Protein AF-A0A934E4G0-F1 (afdb_monomer_lite)

Sequence (94 aa):
MRTKDPTGEIYLYKDRYTVVAVTLGNDGSLRSIAVDRSSGVDFLDREAISAFQRAQPFPNPPPALQNDRGEIRFIFGFYLEVPRGGLDLFRPAR

Foldseek 3Di:
DCVVCVPCCPLQPFKFKWKKKWKAAQQQHTPDIDTPDGRPDVVVNVVVVVVSVVPPRDPRDDQVQADPRRMHIDMDMDIDGRDPDDPPVDDDDD

pLDDT: mean 83.97, std 16.12, range [46.84, 98.31]

Secondary structure (DSSP, 8-state):
-TTT-SSSTTTTTS-EEEEEEEEEETTS-EEEEEEEE--S-HHHHHHHHHHHHHTPSPPPPPGGG--TTSEEEEEEEEEEPPPSS--TT-----

Radius of gyration: 17.67 Å; chains: 1; bounding box: 59×22×37 Å

Structure (mmCIF, N/CA/C/O backbone):
data_AF-A0A934E4G0-F1
#
_entry.id   AF-A0A934E4G0-F1
#
loop_
_atom_site.group_PDB
_atom_site.id
_atom_site.type_symbol
_atom_site.label_atom_id
_atom_site.label_alt_id
_atom_site.label_comp_id
_atom_site.label_asym_id
_atom_site.label_entity_id
_atom_site.label_seq_id
_atom_site.pdbx_PDB_ins_code
_atom_site.Cartn_x
_atom_site.Cartn_y
_atom_site.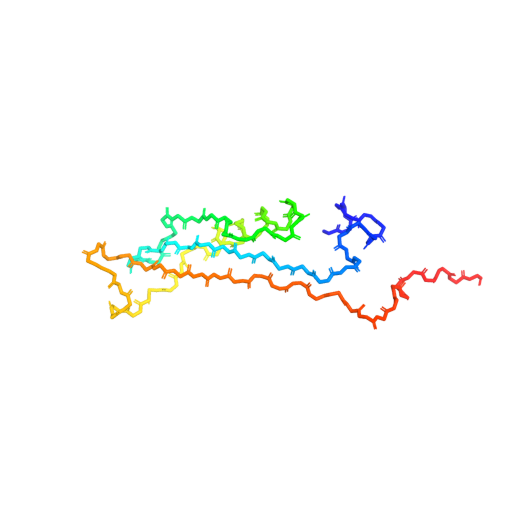Cartn_z
_atom_site.occupancy
_atom_site.B_iso_or_equiv
_atom_site.auth_seq_id
_atom_site.auth_comp_id
_atom_site.auth_asym_id
_atom_site.auth_atom_id
_atom_site.pdbx_PDB_model_num
ATOM 1 N N . MET A 1 1 ? 17.023 -7.284 -5.894 1.00 54.12 1 MET A N 1
ATOM 2 C CA . MET A 1 1 ? 16.954 -6.595 -7.203 1.00 54.12 1 MET A CA 1
ATOM 3 C C . MET A 1 1 ? 17.915 -7.187 -8.228 1.00 54.12 1 MET A C 1
ATOM 5 O O . MET A 1 1 ? 17.407 -7.785 -9.157 1.00 54.12 1 MET A O 1
ATOM 9 N N . ARG A 1 2 ? 19.246 -7.173 -8.035 1.00 50.91 2 ARG A N 1
ATOM 10 C CA . ARG A 1 2 ? 20.229 -7.794 -8.966 1.00 50.91 2 ARG A CA 1
ATOM 11 C C . ARG A 1 2 ? 19.965 -9.264 -9.339 1.00 50.91 2 ARG A C 1
ATOM 13 O O . ARG A 1 2 ? 20.222 -9.670 -10.456 1.00 50.91 2 ARG A O 1
ATOM 20 N N . THR A 1 3 ? 19.415 -10.066 -8.427 1.00 59.31 3 THR A N 1
ATOM 21 C CA . THR A 1 3 ? 19.064 -11.475 -8.705 1.00 59.31 3 THR A CA 1
ATOM 22 C C . THR A 1 3 ? 17.800 -11.630 -9.560 1.00 59.31 3 THR A C 1
ATOM 24 O O . THR A 1 3 ? 17.562 -12.691 -10.123 1.00 59.31 3 THR A O 1
ATOM 27 N N . LYS A 1 4 ? 16.949 -10.599 -9.606 1.00 61.25 4 LYS A N 1
ATOM 28 C CA . LYS A 1 4 ? 15.641 -10.610 -10.284 1.00 61.25 4 LYS A CA 1
ATOM 29 C C . LYS A 1 4 ? 15.633 -9.761 -11.560 1.00 61.25 4 LYS A C 1
ATOM 31 O O . LYS A 1 4 ? 14.795 -10.006 -12.417 1.00 61.25 4 LYS A O 1
ATOM 36 N N . ASP A 1 5 ? 16.566 -8.818 -11.667 1.00 61.75 5 ASP A N 1
ATOM 37 C CA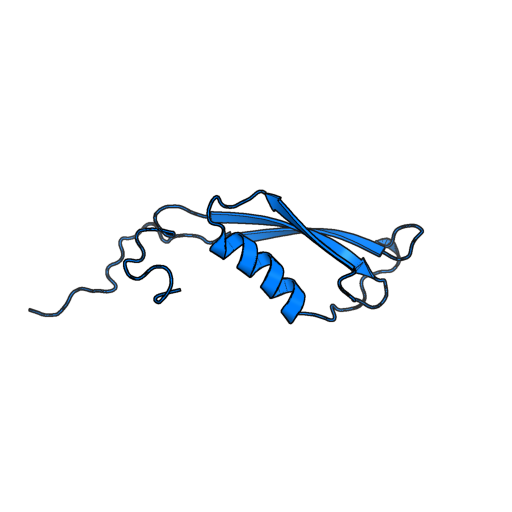 . ASP A 1 5 ? 16.893 -8.025 -12.853 1.00 61.75 5 ASP A CA 1
ATOM 38 C C . ASP A 1 5 ? 18.427 -7.964 -12.985 1.00 61.75 5 ASP A C 1
ATOM 40 O O . ASP A 1 5 ? 19.060 -7.038 -12.469 1.00 61.75 5 ASP A O 1
ATOM 44 N N . PRO A 1 6 ? 19.052 -9.013 -13.553 1.00 59.62 6 PRO A N 1
ATOM 45 C CA . PRO A 1 6 ? 20.509 -9.125 -13.633 1.00 59.62 6 PRO A CA 1
ATOM 46 C C . PRO A 1 6 ? 21.148 -8.054 -14.514 1.00 59.62 6 PRO A C 1
ATOM 48 O O . PRO A 1 6 ? 22.288 -7.667 -14.266 1.00 59.62 6 PRO A O 1
ATOM 51 N N . THR A 1 7 ? 20.416 -7.577 -15.522 1.00 59.44 7 THR A N 1
ATOM 52 C CA . THR A 1 7 ? 20.867 -6.539 -16.454 1.00 59.44 7 THR A CA 1
ATOM 53 C C . THR A 1 7 ? 20.454 -5.139 -16.002 1.00 59.44 7 THR A C 1
ATOM 55 O O . THR A 1 7 ? 21.045 -4.163 -16.447 1.00 59.44 7 THR A O 1
ATOM 58 N N . GLY A 1 8 ? 19.459 -5.017 -15.115 1.00 58.59 8 GLY A N 1
ATOM 59 C CA . GLY A 1 8 ? 18.837 -3.736 -14.769 1.00 58.59 8 GLY A CA 1
ATOM 60 C C . GLY A 1 8 ? 17.936 -3.191 -15.884 1.00 58.59 8 GLY A C 1
ATOM 61 O O . GLY A 1 8 ? 17.258 -2.189 -15.689 1.00 58.59 8 GLY A O 1
ATOM 62 N N . GLU A 1 9 ? 17.915 -3.835 -17.051 1.00 59.78 9 GLU A N 1
ATOM 63 C CA . GLU A 1 9 ? 17.205 -3.361 -18.238 1.00 59.78 9 GLU A CA 1
ATOM 64 C C . GLU A 1 9 ? 15.726 -3.760 -18.242 1.00 59.78 9 GLU A C 1
ATOM 66 O O . GLU A 1 9 ? 14.929 -3.149 -18.954 1.00 59.78 9 GLU A O 1
ATOM 71 N N . ILE A 1 10 ? 15.324 -4.766 -17.455 1.00 60.78 10 ILE A N 1
ATOM 72 C CA . ILE A 1 10 ? 13.972 -5.334 -17.556 1.00 60.78 10 ILE A CA 1
ATOM 73 C C . ILE A 1 10 ? 12.962 -4.486 -16.773 1.00 60.78 10 ILE A C 1
ATOM 75 O O . ILE A 1 10 ? 11.852 -4.239 -17.254 1.00 60.78 10 ILE A O 1
ATOM 79 N N . TYR A 1 11 ? 13.321 -4.000 -15.581 1.00 62.47 11 TYR A N 1
ATOM 80 C CA . TYR A 1 11 ? 12.391 -3.246 -14.732 1.00 62.47 11 TYR A CA 1
ATOM 81 C C . TYR A 1 11 ? 12.702 -1.751 -14.656 1.00 62.47 11 TYR A C 1
ATOM 83 O O . TYR A 1 11 ? 11.763 -0.972 -14.465 1.00 62.47 11 TYR A O 1
ATOM 91 N N . LEU A 1 12 ? 13.961 -1.346 -14.864 1.00 66.62 12 LEU A N 1
ATOM 92 C CA . LEU A 1 12 ? 14.437 0.029 -14.667 1.00 66.62 12 LEU A CA 1
ATOM 93 C C . LEU A 1 12 ? 14.600 0.824 -15.975 1.00 66.62 12 LEU A C 1
ATOM 95 O O . LEU A 1 12 ? 15.450 1.696 -16.055 1.00 66.62 12 LEU A O 1
ATOM 99 N N . TYR A 1 13 ? 13.804 0.560 -17.014 1.00 72.31 13 TYR A N 1
ATOM 100 C CA . TYR A 1 13 ? 13.811 1.394 -18.231 1.00 72.31 13 TYR A CA 1
ATOM 101 C C . TYR A 1 13 ? 12.825 2.577 -18.171 1.00 72.31 13 TYR A C 1
ATOM 103 O O . TYR A 1 13 ? 12.837 3.446 -19.042 1.00 72.31 13 TYR A O 1
ATOM 111 N N . LYS A 1 14 ? 11.939 2.603 -17.167 1.00 82.19 14 LYS A N 1
ATOM 112 C CA . LYS A 1 14 ? 11.017 3.708 -16.873 1.00 82.19 14 LYS A CA 1
ATOM 113 C C . LYS A 1 14 ? 10.600 3.683 -15.407 1.00 82.19 14 LYS A C 1
ATOM 115 O O . LYS A 1 14 ? 10.610 2.615 -14.792 1.00 82.19 14 LYS A O 1
ATOM 120 N N . ASP A 1 15 ? 10.146 4.828 -14.911 1.00 89.50 15 ASP A N 1
ATOM 121 C CA . ASP A 1 15 ? 9.564 4.949 -13.577 1.00 89.50 15 ASP A CA 1
ATOM 122 C C . ASP A 1 15 ? 8.390 3.983 -13.390 1.00 89.50 15 ASP A C 1
ATOM 124 O O . ASP A 1 15 ? 7.614 3.700 -14.316 1.00 89.50 15 ASP A O 1
ATOM 128 N N . ARG A 1 16 ? 8.266 3.459 -12.172 1.00 92.38 16 ARG A N 1
ATOM 129 C CA . ARG A 1 16 ? 7.247 2.476 -11.802 1.00 92.38 16 ARG A CA 1
ATOM 130 C C . ARG A 1 16 ? 6.436 2.986 -10.629 1.00 92.38 16 ARG A C 1
ATOM 132 O O . ARG A 1 16 ? 6.981 3.536 -9.677 1.00 92.38 16 ARG A O 1
ATOM 139 N N . TYR A 1 17 ? 5.129 2.767 -10.701 1.00 95.88 17 TYR A N 1
ATOM 140 C CA . TYR A 1 17 ? 4.205 3.186 -9.661 1.00 95.88 17 TYR A CA 1
ATOM 141 C C . TYR A 1 17 ? 3.221 2.066 -9.344 1.00 95.88 17 TYR A C 1
ATOM 143 O O . TYR A 1 17 ? 2.388 1.723 -10.182 1.00 95.88 17 TYR A O 1
ATOM 151 N N . THR A 1 18 ? 3.340 1.493 -8.149 1.00 97.69 18 THR A N 1
ATOM 152 C CA . THR A 1 18 ? 2.372 0.533 -7.606 1.00 97.69 18 THR A CA 1
ATOM 153 C C . THR A 1 18 ? 1.510 1.254 -6.587 1.00 97.69 18 THR A C 1
ATOM 155 O O . THR A 1 18 ? 2.032 1.883 -5.669 1.00 97.69 18 THR A O 1
ATOM 158 N N . VAL A 1 19 ? 0.195 1.126 -6.708 1.00 98.19 19 VAL A N 1
ATOM 159 C CA . VAL A 1 19 ? -0.759 1.648 -5.730 1.00 98.19 19 VAL A CA 1
ATOM 160 C C . VAL A 1 19 ? -1.444 0.481 -5.047 1.00 98.19 19 VAL A C 1
ATOM 162 O O . VAL A 1 19 ? -1.915 -0.438 -5.717 1.00 98.19 19 VAL A O 1
ATOM 165 N N . VAL A 1 20 ? -1.514 0.522 -3.721 1.00 98.31 20 VAL A N 1
ATOM 166 C CA . VAL A 1 20 ? -2.224 -0.464 -2.909 1.00 98.31 20 VAL A CA 1
ATOM 167 C C . VAL A 1 20 ? -3.366 0.190 -2.142 1.00 98.31 20 VAL A C 1
ATOM 169 O O . VAL A 1 20 ? -3.225 1.296 -1.619 1.00 98.31 20 VAL A O 1
ATOM 172 N N . ALA A 1 21 ? -4.489 -0.516 -2.059 1.00 98.19 21 ALA A N 1
ATOM 173 C CA . ALA A 1 21 ? -5.580 -0.204 -1.152 1.00 98.19 21 ALA A CA 1
ATOM 174 C C . ALA A 1 21 ? -5.388 -0.988 0.145 1.00 98.19 21 ALA A C 1
ATOM 176 O O . ALA A 1 21 ? -5.219 -2.208 0.115 1.00 98.19 21 ALA A O 1
ATOM 177 N N . VAL A 1 22 ? -5.403 -0.283 1.275 1.00 97.25 22 VAL A N 1
ATOM 178 C CA . VAL A 1 22 ? -5.064 -0.824 2.594 1.00 97.25 22 VAL A CA 1
ATOM 179 C C . VAL A 1 22 ? -6.221 -0.599 3.553 1.00 97.25 22 VAL A C 1
ATOM 181 O O . VAL A 1 22 ? -6.778 0.497 3.608 1.00 97.25 22 VAL A O 1
ATOM 184 N N . THR A 1 23 ? -6.553 -1.626 4.336 1.00 96.56 23 THR A N 1
ATOM 185 C CA . THR A 1 23 ? -7.447 -1.511 5.493 1.00 96.56 23 THR A CA 1
ATOM 186 C C . THR A 1 23 ? -6.706 -1.920 6.758 1.00 96.56 23 THR A C 1
ATOM 188 O O . THR A 1 23 ? -6.211 -3.044 6.847 1.00 96.56 23 THR A O 1
ATOM 191 N N . LEU A 1 24 ? -6.656 -1.027 7.744 1.00 95.62 24 LEU A N 1
ATOM 192 C CA . LEU A 1 24 ? -6.125 -1.283 9.080 1.00 95.62 24 LEU A CA 1
ATOM 193 C C . LEU A 1 24 ? -7.255 -1.359 10.112 1.00 95.62 24 LEU A C 1
ATOM 195 O O . LEU A 1 24 ? -8.290 -0.715 9.949 1.00 95.62 24 LEU A O 1
ATOM 199 N N . GLY A 1 25 ? -7.050 -2.123 11.181 1.00 94.56 25 GLY A N 1
ATOM 200 C CA . GLY A 1 25 ? -7.864 -2.058 12.391 1.00 94.56 25 GLY A CA 1
ATOM 201 C C . GLY A 1 25 ? -7.478 -0.871 13.276 1.00 94.56 25 GLY A C 1
ATOM 202 O O . GLY A 1 25 ? -6.414 -0.269 13.117 1.00 94.56 25 GLY A O 1
ATOM 203 N N . ASN A 1 26 ? -8.330 -0.563 14.250 1.00 91.19 26 ASN A N 1
ATOM 204 C CA . ASN A 1 26 ? -8.078 0.440 15.290 1.00 91.19 26 ASN A CA 1
ATOM 205 C C . ASN A 1 26 ? -6.870 0.124 16.194 1.00 91.19 26 ASN A C 1
ATOM 207 O O . ASN A 1 26 ? -6.371 1.021 16.867 1.00 91.19 26 ASN A O 1
ATOM 211 N N . ASP A 1 27 ? -6.414 -1.128 16.194 1.00 91.12 27 ASP A N 1
ATOM 212 C CA . ASP A 1 27 ? -5.223 -1.653 16.869 1.00 91.12 27 ASP A CA 1
ATOM 213 C C . ASP A 1 27 ? -3.966 -1.650 15.978 1.00 91.12 27 ASP A C 1
ATOM 215 O O . ASP A 1 27 ? -2.944 -2.234 16.339 1.00 91.12 27 ASP A O 1
ATOM 219 N N . GLY A 1 28 ? -4.051 -1.055 14.782 1.00 91.75 28 GLY A N 1
ATOM 220 C CA . GLY A 1 28 ? -2.941 -0.992 13.836 1.00 91.75 28 GLY A CA 1
ATOM 221 C C . GLY A 1 28 ? -2.676 -2.299 13.082 1.00 91.75 28 GLY A C 1
ATOM 222 O O . GLY A 1 28 ? -1.707 -2.393 12.322 1.00 91.75 28 GLY A O 1
ATOM 223 N N . SER A 1 29 ? -3.522 -3.322 13.251 1.00 94.56 29 SER A N 1
ATOM 224 C CA . SER A 1 29 ? -3.428 -4.570 12.486 1.00 94.56 29 SER A CA 1
ATOM 225 C C . SER A 1 29 ? -3.822 -4.360 11.019 1.00 94.56 29 SER A C 1
ATOM 227 O O . SER A 1 29 ? -4.788 -3.668 10.715 1.00 94.56 29 SER A O 1
ATOM 229 N N . LEU A 1 30 ? -3.105 -4.980 10.081 1.00 95.94 30 LEU A N 1
ATOM 230 C CA . LEU A 1 30 ? -3.479 -5.030 8.670 1.00 95.94 30 LEU A CA 1
ATOM 231 C C . LEU A 1 30 ? -4.634 -6.014 8.496 1.00 95.94 30 LEU A C 1
ATOM 233 O O . LEU A 1 30 ? -4.467 -7.219 8.678 1.00 95.94 30 LEU A O 1
ATOM 237 N N . ARG A 1 31 ? -5.808 -5.495 8.142 1.00 96.31 31 ARG A N 1
ATOM 238 C CA . ARG A 1 31 ? -7.010 -6.294 7.875 1.00 96.31 31 ARG A CA 1
ATOM 239 C C . ARG A 1 31 ? -7.054 -6.761 6.431 1.00 96.31 31 ARG A C 1
ATOM 241 O O . ARG A 1 31 ? -7.407 -7.906 6.170 1.00 96.31 31 ARG A O 1
ATOM 248 N N . SER A 1 32 ? -6.691 -5.889 5.497 1.00 97.19 32 SER A N 1
ATOM 249 C CA . SER A 1 32 ? -6.596 -6.244 4.084 1.00 97.19 32 SER A CA 1
ATOM 250 C C . SER A 1 32 ? -5.624 -5.342 3.337 1.00 97.19 32 SER A C 1
ATOM 252 O O . SER A 1 32 ? -5.380 -4.194 3.717 1.00 97.19 32 SER A O 1
ATOM 254 N N . ILE A 1 33 ? -5.075 -5.889 2.256 1.00 98.00 33 ILE A N 1
ATOM 255 C CA . ILE A 1 33 ? -4.273 -5.161 1.283 1.00 98.00 33 ILE A CA 1
ATOM 256 C C . ILE A 1 33 ? -4.470 -5.773 -0.102 1.00 98.00 33 ILE A C 1
ATOM 258 O O . ILE A 1 33 ? -4.497 -6.996 -0.245 1.00 98.00 33 ILE A O 1
ATOM 262 N N . ALA A 1 34 ? -4.598 -4.927 -1.117 1.00 97.94 34 ALA A N 1
ATOM 263 C CA . ALA A 1 34 ? -4.669 -5.342 -2.512 1.00 97.94 34 ALA A CA 1
ATOM 264 C C . ALA A 1 34 ? -4.015 -4.296 -3.417 1.00 97.94 34 ALA A C 1
ATOM 266 O O . ALA A 1 34 ? -3.952 -3.119 -3.065 1.00 97.94 34 ALA A O 1
ATOM 267 N N . VAL A 1 35 ? -3.547 -4.720 -4.592 1.00 98.06 35 VAL A N 1
ATOM 268 C CA . VAL A 1 35 ? -3.085 -3.796 -5.635 1.00 98.06 35 VAL A CA 1
ATOM 269 C C . VAL A 1 35 ? -4.303 -3.096 -6.233 1.00 98.06 35 VAL A C 1
ATOM 271 O O . VAL A 1 35 ? -5.171 -3.747 -6.804 1.00 98.06 35 VAL A O 1
ATOM 274 N N . ASP A 1 36 ? -4.344 -1.775 -6.098 1.00 98.25 36 ASP A N 1
ATOM 275 C CA . ASP A 1 36 ? -5.328 -0.892 -6.732 1.00 98.25 36 ASP A CA 1
ATOM 276 C C . ASP A 1 36 ? -4.857 -0.464 -8.133 1.00 98.25 36 ASP A C 1
ATOM 278 O O . ASP A 1 36 ? -5.631 -0.432 -9.088 1.00 98.25 36 ASP A O 1
ATOM 282 N N . ARG A 1 37 ? -3.546 -0.230 -8.294 1.00 97.88 37 ARG A N 1
ATOM 283 C CA . ARG A 1 37 ? -2.908 0.027 -9.592 1.00 97.88 37 ARG A CA 1
ATOM 284 C C . ARG A 1 37 ? -1.585 -0.714 -9.702 1.00 97.88 37 ARG A C 1
ATOM 286 O O . ARG A 1 37 ? -0.674 -0.485 -8.909 1.00 97.88 37 ARG A O 1
ATOM 293 N N . SER A 1 38 ? -1.472 -1.555 -10.725 1.00 96.44 38 SER A N 1
ATOM 294 C CA . SER A 1 38 ? -0.231 -2.260 -11.048 1.00 96.44 38 SER A CA 1
ATOM 295 C C . SER A 1 38 ? 0.806 -1.321 -11.668 1.00 96.44 38 SER A C 1
ATOM 297 O O . SER A 1 38 ? 0.480 -0.475 -12.504 1.00 96.44 38 SER A O 1
ATOM 299 N N . SER A 1 39 ? 2.075 -1.539 -11.322 1.00 94.06 39 SER A N 1
ATOM 300 C CA . SER A 1 39 ? 3.226 -0.914 -11.991 1.00 94.06 39 SER A CA 1
ATOM 301 C C . SER A 1 39 ? 3.564 -1.535 -13.360 1.00 94.06 39 SER A C 1
ATOM 303 O O . SER A 1 39 ? 4.473 -1.071 -14.069 1.00 94.06 39 SER A O 1
ATOM 305 N N . GLY A 1 40 ? 2.865 -2.613 -13.730 1.00 91.88 40 GLY A N 1
ATOM 306 C CA . GLY A 1 40 ? 3.189 -3.476 -14.863 1.00 91.88 40 GLY A CA 1
ATOM 307 C C . GLY A 1 40 ? 4.379 -4.404 -14.605 1.00 91.88 40 GLY A C 1
ATOM 308 O O . GLY A 1 40 ? 4.938 -4.935 -15.562 1.00 91.88 40 GLY A O 1
ATOM 309 N N . VAL A 1 41 ? 4.812 -4.556 -13.346 1.00 91.19 41 VAL A N 1
ATOM 310 C CA . VAL A 1 41 ? 5.849 -5.507 -12.923 1.00 91.19 41 VAL A CA 1
ATOM 311 C C . VAL A 1 41 ? 5.355 -6.260 -11.691 1.00 91.19 41 VAL A C 1
ATOM 313 O O . VAL A 1 41 ? 5.435 -5.759 -10.570 1.00 91.19 41 VAL A O 1
ATOM 316 N N . ASP A 1 42 ? 4.921 -7.506 -11.882 1.00 91.88 42 ASP A N 1
ATOM 317 C CA . ASP A 1 42 ? 4.337 -8.342 -10.821 1.00 91.88 42 ASP A CA 1
ATOM 318 C C . ASP A 1 42 ? 5.225 -8.498 -9.585 1.00 91.88 42 ASP A C 1
ATOM 320 O O . ASP A 1 42 ? 4.741 -8.771 -8.487 1.00 91.88 42 ASP A O 1
ATOM 324 N N . PHE A 1 43 ? 6.545 -8.421 -9.757 1.00 90.00 43 PHE A N 1
ATOM 325 C CA . PHE A 1 43 ? 7.474 -8.483 -8.636 1.00 90.00 43 PHE A CA 1
ATOM 326 C C . PHE A 1 43 ? 7.360 -7.243 -7.743 1.00 90.00 43 PHE A C 1
ATOM 328 O O . PHE A 1 43 ? 7.259 -7.390 -6.530 1.00 90.00 43 PHE A O 1
ATOM 335 N N . LEU A 1 44 ? 7.333 -6.040 -8.327 1.00 92.50 44 LEU A N 1
ATOM 336 C CA . LEU A 1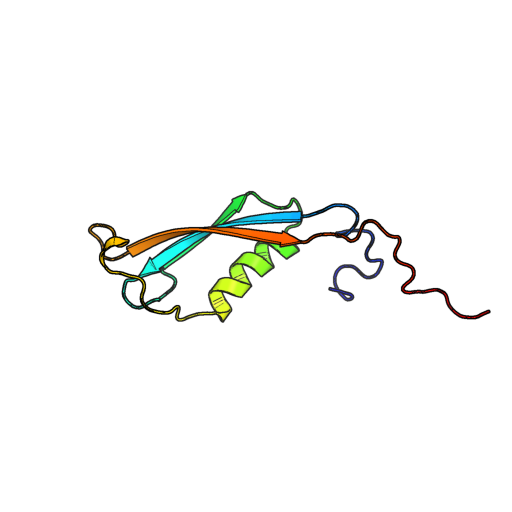 44 ? 7.198 -4.794 -7.566 1.00 92.50 44 LEU A CA 1
ATOM 3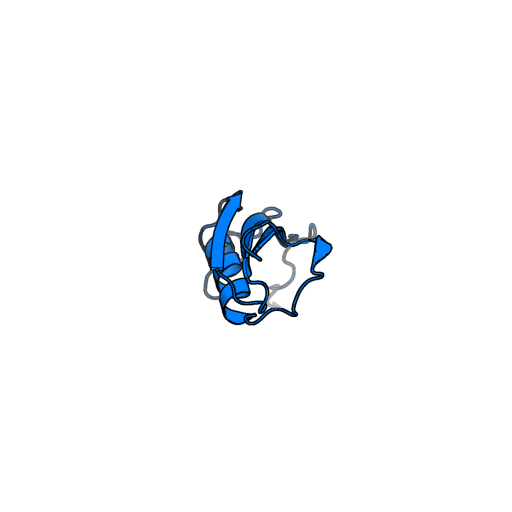37 C C . LEU A 1 44 ? 5.841 -4.727 -6.867 1.00 92.50 44 LEU A C 1
ATOM 339 O O . LEU A 1 44 ? 5.765 -4.342 -5.704 1.00 92.50 44 LEU A O 1
ATOM 343 N N . ASP A 1 45 ? 4.794 -5.193 -7.544 1.00 96.19 45 ASP A N 1
ATOM 344 C CA . ASP A 1 45 ? 3.450 -5.233 -6.979 1.00 96.19 45 ASP A CA 1
ATOM 345 C C . ASP A 1 45 ? 3.351 -6.202 -5.786 1.00 96.19 45 ASP A C 1
ATOM 347 O O . ASP A 1 45 ? 2.756 -5.878 -4.756 1.00 96.19 45 ASP A O 1
ATOM 351 N N . ARG A 1 46 ? 3.999 -7.372 -5.877 1.00 96.44 46 ARG A N 1
ATOM 352 C CA . ARG A 1 46 ? 4.098 -8.323 -4.759 1.00 96.44 46 ARG A CA 1
ATOM 353 C C . ARG A 1 46 ? 4.938 -7.780 -3.608 1.00 96.44 46 ARG A C 1
ATOM 355 O O . ARG A 1 46 ? 4.538 -7.921 -2.456 1.00 96.44 46 ARG A O 1
ATOM 362 N N . GLU A 1 47 ? 6.063 -7.135 -3.900 1.00 95.81 47 GLU A N 1
ATOM 363 C CA . GLU A 1 47 ? 6.901 -6.532 -2.861 1.00 95.81 47 GLU A CA 1
ATOM 364 C C . GLU A 1 47 ? 6.201 -5.379 -2.139 1.00 95.81 47 GLU A C 1
ATOM 366 O O . GLU A 1 47 ? 6.373 -5.245 -0.929 1.00 95.81 47 GLU A O 1
ATOM 371 N N . ALA A 1 48 ? 5.366 -4.595 -2.829 1.00 96.25 48 ALA A N 1
ATOM 372 C CA . ALA A 1 48 ? 4.531 -3.574 -2.199 1.00 96.25 48 ALA A CA 1
ATOM 373 C C . ALA A 1 48 ? 3.594 -4.187 -1.143 1.00 96.25 48 ALA A C 1
ATOM 375 O O . ALA A 1 48 ? 3.522 -3.696 -0.016 1.00 96.25 48 ALA A O 1
ATOM 376 N N . ILE A 1 49 ? 2.936 -5.306 -1.468 1.00 97.38 49 ILE A N 1
ATOM 377 C CA . ILE A 1 49 ? 2.106 -6.051 -0.510 1.00 97.38 49 ILE A CA 1
ATOM 378 C C . ILE A 1 49 ? 2.956 -6.590 0.650 1.00 97.38 49 ILE A C 1
ATOM 380 O O . ILE A 1 49 ? 2.617 -6.393 1.820 1.00 97.38 49 ILE A O 1
ATOM 384 N N . SER A 1 50 ? 4.072 -7.258 0.347 1.00 97.25 50 SER A N 1
ATOM 385 C CA . SER A 1 50 ? 4.932 -7.862 1.368 1.00 97.25 50 SER A CA 1
ATOM 386 C C . SER A 1 50 ? 5.576 -6.828 2.294 1.00 97.25 50 SER A C 1
ATOM 388 O O . SER A 1 50 ? 5.794 -7.119 3.469 1.00 97.25 50 SER A O 1
ATOM 390 N N . ALA A 1 51 ? 5.850 -5.613 1.815 1.00 96.12 51 ALA A N 1
ATOM 391 C CA . ALA A 1 51 ? 6.339 -4.521 2.651 1.00 96.12 51 ALA A CA 1
ATOM 392 C C . ALA A 1 51 ? 5.338 -4.163 3.759 1.00 96.12 51 ALA A C 1
ATOM 394 O O . ALA A 1 51 ? 5.735 -4.059 4.919 1.00 96.12 51 ALA A O 1
ATOM 395 N N . PHE A 1 52 ? 4.047 -4.061 3.432 1.00 95.88 52 PHE A N 1
ATOM 396 C CA . PHE A 1 52 ? 2.995 -3.804 4.420 1.00 95.88 52 PHE A CA 1
ATOM 397 C C . PHE A 1 52 ? 2.835 -4.948 5.422 1.00 95.88 52 PHE A C 1
ATOM 399 O O . PHE A 1 52 ? 2.691 -4.690 6.613 1.00 95.88 52 PHE A O 1
ATOM 406 N N . GLN A 1 53 ? 2.908 -6.200 4.962 1.00 95.00 53 GLN A N 1
ATOM 407 C CA . GLN A 1 53 ? 2.850 -7.373 5.843 1.00 95.00 53 GLN A CA 1
ATOM 408 C C . GLN A 1 53 ? 3.999 -7.374 6.865 1.00 95.00 53 GLN A C 1
ATOM 410 O O . GLN A 1 53 ? 3.784 -7.661 8.038 1.00 95.00 53 GLN A O 1
ATOM 415 N N . ARG A 1 54 ? 5.218 -7.012 6.437 1.00 96.19 54 ARG A N 1
ATOM 416 C CA . ARG A 1 54 ? 6.398 -6.935 7.318 1.00 96.19 54 ARG A CA 1
ATOM 417 C C . ARG A 1 54 ? 6.372 -5.747 8.279 1.00 96.19 54 ARG A C 1
ATOM 419 O O . ARG A 1 54 ? 7.004 -5.819 9.324 1.00 96.19 54 ARG A O 1
ATOM 426 N N . ALA A 1 55 ? 5.695 -4.661 7.918 1.00 94.12 55 ALA A N 1
ATOM 427 C CA . ALA A 1 55 ? 5.641 -3.441 8.720 1.00 94.12 55 ALA A CA 1
ATOM 428 C C . ALA A 1 55 ? 4.639 -3.513 9.885 1.00 94.12 55 ALA A C 1
ATOM 430 O O . ALA A 1 55 ? 4.573 -2.586 10.686 1.00 94.12 55 ALA A O 1
ATOM 431 N N . GLN A 1 56 ? 3.848 -4.585 9.977 1.00 91.56 56 GLN A N 1
ATOM 432 C CA . GLN A 1 56 ? 2.875 -4.735 11.050 1.00 91.56 56 GLN A CA 1
ATOM 433 C C . GLN A 1 56 ? 3.528 -4.893 12.438 1.00 91.56 56 GLN A C 1
ATOM 435 O O . GLN A 1 56 ? 4.559 -5.559 12.551 1.00 91.56 56 GLN A O 1
ATOM 440 N N . PRO A 1 57 ? 2.867 -4.406 13.509 1.00 91.62 57 PRO A N 1
ATOM 441 C CA . PRO A 1 57 ? 1.661 -3.573 13.493 1.00 91.62 57 PRO A CA 1
ATOM 442 C C . PRO A 1 57 ? 1.982 -2.102 13.188 1.00 91.62 57 PRO A C 1
ATOM 444 O O . PRO A 1 57 ? 3.064 -1.605 13.491 1.00 91.62 57 PRO A O 1
ATOM 447 N N . PHE A 1 58 ? 1.011 -1.391 12.622 1.00 91.19 58 PHE A N 1
ATOM 448 C CA . PHE A 1 58 ? 1.124 0.048 12.403 1.00 91.19 58 PHE A CA 1
ATOM 449 C C . PHE A 1 58 ? 0.775 0.823 13.683 1.00 91.19 58 PHE A C 1
ATOM 451 O O . PHE A 1 58 ? 0.030 0.317 14.521 1.00 91.19 58 PHE A O 1
ATOM 458 N N . PRO A 1 59 ? 1.271 2.061 13.857 1.00 87.50 59 PRO A N 1
ATOM 459 C CA . PRO A 1 59 ? 0.818 2.925 14.942 1.00 87.50 59 PRO A CA 1
ATOM 460 C C . PRO A 1 59 ? -0.696 3.140 14.885 1.00 87.50 59 PRO A C 1
ATOM 462 O O . PRO A 1 59 ? -1.245 3.325 13.796 1.00 87.50 59 PRO A O 1
ATOM 465 N N . ASN A 1 60 ? -1.351 3.164 16.051 1.00 82.50 60 ASN A N 1
ATOM 466 C CA . ASN A 1 60 ? -2.792 3.376 16.120 1.00 82.50 60 ASN A CA 1
ATOM 467 C C . ASN A 1 60 ? -3.160 4.747 15.537 1.00 82.50 60 ASN A C 1
ATOM 469 O O . ASN A 1 60 ? -2.731 5.783 16.054 1.00 82.50 60 ASN A O 1
ATOM 473 N N . PRO A 1 61 ? -3.953 4.770 14.465 1.00 74.25 61 PRO A N 1
ATOM 474 C CA . PRO A 1 61 ? -4.320 6.009 13.799 1.00 74.25 61 PRO A CA 1
ATOM 475 C C . PRO A 1 61 ? -5.408 6.794 14.567 1.00 74.25 61 PRO A C 1
ATOM 477 O O . PRO A 1 61 ? -6.166 6.205 15.348 1.00 74.25 61 PRO A O 1
ATOM 480 N N . PRO A 1 62 ? -5.524 8.121 14.343 1.00 84.06 62 PRO A N 1
ATOM 481 C CA . PRO A 1 62 ? -6.493 8.970 15.033 1.00 84.06 62 PRO A CA 1
ATOM 482 C C . PRO A 1 62 ? -7.933 8.435 14.933 1.00 84.06 62 PRO A C 1
ATOM 484 O O . PRO A 1 62 ? -8.370 8.112 13.824 1.00 84.06 62 PRO A O 1
ATOM 487 N N . PRO A 1 63 ? -8.710 8.409 16.038 1.00 85.56 63 PRO A N 1
ATOM 488 C CA . PRO A 1 63 ? -10.080 7.886 16.034 1.00 85.56 63 PRO A CA 1
ATOM 489 C C . PRO A 1 63 ? -10.998 8.535 14.994 1.00 85.56 63 PRO A C 1
ATOM 491 O O . PRO A 1 63 ? -11.856 7.866 14.435 1.00 85.56 63 PRO A O 1
ATOM 494 N N . ALA A 1 64 ? -10.777 9.813 14.676 1.00 88.31 64 ALA A N 1
ATOM 495 C CA . ALA A 1 64 ? -11.567 10.555 13.692 1.00 88.31 64 ALA A CA 1
ATOM 496 C C . ALA A 1 64 ? -11.445 10.035 12.244 1.00 88.31 64 ALA A C 1
ATOM 498 O O . ALA A 1 64 ? -12.258 10.406 11.404 1.00 88.31 64 ALA A O 1
ATOM 499 N N . LEU A 1 65 ? -10.437 9.210 11.935 1.00 88.31 65 LEU A N 1
ATOM 500 C CA . LEU A 1 65 ? -10.277 8.588 10.614 1.00 88.31 65 LEU A CA 1
ATOM 501 C C . LEU A 1 65 ? -10.965 7.219 10.518 1.00 88.31 65 LEU A C 1
ATOM 503 O O . LEU A 1 65 ? -11.021 6.641 9.432 1.00 88.31 65 LEU A O 1
ATOM 507 N N . GLN A 1 66 ? -11.449 6.686 11.642 1.00 91.94 66 GLN A N 1
ATOM 508 C CA . GLN A 1 66 ? -12.091 5.380 11.696 1.00 91.94 66 GLN A CA 1
ATOM 509 C C . GLN A 1 66 ? -13.505 5.447 11.124 1.00 91.94 66 GLN A C 1
ATOM 511 O O . GLN A 1 66 ? -14.241 6.406 11.345 1.00 91.94 66 GLN A O 1
ATOM 516 N N . ASN A 1 67 ? -13.891 4.405 10.393 1.00 91.50 67 ASN A N 1
ATOM 517 C CA . ASN A 1 67 ? -15.284 4.191 10.016 1.00 91.50 67 ASN A CA 1
ATOM 518 C C . ASN A 1 67 ? -16.084 3.573 11.182 1.00 91.50 67 ASN A C 1
ATOM 520 O O . ASN A 1 67 ? -15.525 3.219 12.220 1.00 91.50 67 ASN A O 1
ATOM 524 N N . ASP A 1 68 ? -17.383 3.346 10.974 1.00 92.69 68 ASP A N 1
ATOM 525 C CA . ASP A 1 68 ? -18.290 2.755 11.976 1.00 92.69 68 ASP A CA 1
ATOM 526 C C . ASP A 1 68 ? -17.874 1.353 12.468 1.00 92.69 68 ASP A C 1
ATOM 528 O O . ASP A 1 68 ? -18.404 0.850 13.456 1.00 92.69 68 ASP A O 1
ATOM 532 N N . ARG A 1 69 ? -16.933 0.695 11.778 1.00 91.44 69 ARG A N 1
ATOM 533 C CA . ARG A 1 69 ? -16.386 -0.622 12.136 1.00 91.44 69 ARG A CA 1
ATOM 534 C C . ARG A 1 69 ? -15.049 -0.535 12.876 1.00 91.44 69 ARG A C 1
ATOM 536 O O . ARG A 1 69 ? -14.460 -1.573 13.164 1.00 91.44 69 ARG A O 1
ATOM 543 N N . GLY A 1 70 ? -14.553 0.669 13.169 1.00 91.75 70 GLY A N 1
ATOM 544 C CA . GLY A 1 70 ? -13.233 0.866 13.770 1.00 91.75 70 GLY A CA 1
ATOM 545 C C . GLY A 1 70 ? -12.083 0.560 12.806 1.00 91.75 70 GLY A C 1
ATOM 546 O O . GLY A 1 70 ? -10.986 0.225 13.245 1.00 91.75 70 GLY A O 1
ATOM 547 N N . GLU A 1 71 ? -12.323 0.622 11.494 1.00 94.50 71 GLU A N 1
ATOM 548 C CA . GLU A 1 71 ? -11.299 0.395 10.473 1.00 94.50 71 GLU A CA 1
ATOM 549 C C . GLU A 1 71 ? -10.852 1.709 9.844 1.00 94.50 71 GLU A C 1
ATOM 551 O O . GLU A 1 71 ? -11.632 2.656 9.721 1.00 94.50 71 GLU A O 1
ATOM 556 N N . ILE A 1 72 ? -9.625 1.717 9.332 1.00 94.44 72 ILE A N 1
ATOM 557 C CA . ILE A 1 72 ? -9.080 2.813 8.536 1.00 94.44 72 ILE A CA 1
ATOM 558 C C . ILE A 1 72 ? -8.686 2.328 7.165 1.00 94.44 72 ILE A C 1
ATOM 560 O O . ILE A 1 72 ? -7.991 1.327 7.023 1.00 94.44 72 ILE A O 1
ATOM 564 N N . ARG A 1 73 ? -9.147 3.061 6.154 1.00 94.75 73 ARG A N 1
ATOM 565 C CA . ARG A 1 73 ? -8.960 2.729 4.746 1.00 94.75 73 ARG A CA 1
ATOM 566 C C . ARG A 1 73 ? -8.223 3.856 4.059 1.00 94.75 73 ARG A C 1
ATOM 568 O O . ARG A 1 73 ? -8.639 5.008 4.146 1.00 94.75 73 ARG A O 1
ATOM 575 N N . PHE A 1 74 ? -7.145 3.521 3.372 1.00 94.56 74 PHE A N 1
ATOM 576 C CA . PHE A 1 74 ? -6.368 4.490 2.614 1.00 94.56 74 PHE A CA 1
ATOM 577 C C . PHE A 1 74 ? -5.698 3.836 1.412 1.00 94.56 74 PHE A C 1
ATOM 579 O O . PHE A 1 74 ? -5.583 2.614 1.311 1.00 94.56 74 PHE A O 1
ATOM 586 N N . ILE A 1 75 ? -5.256 4.694 0.501 1.00 96.81 75 ILE A N 1
ATOM 587 C CA . ILE A 1 75 ? -4.462 4.327 -0.659 1.00 96.81 75 ILE A CA 1
ATOM 588 C C . ILE A 1 75 ? -3.007 4.709 -0.387 1.00 96.81 75 ILE A C 1
ATOM 590 O O . ILE A 1 75 ? -2.739 5.802 0.113 1.00 96.81 75 ILE A O 1
ATOM 594 N N . PHE A 1 76 ? -2.068 3.828 -0.728 1.00 96.75 76 PHE A N 1
ATOM 595 C CA . PHE A 1 76 ? -0.636 4.093 -0.610 1.00 96.75 76 PHE A CA 1
ATOM 596 C C . PHE A 1 76 ? 0.084 3.798 -1.925 1.00 96.75 76 PHE A C 1
ATOM 598 O O . PHE A 1 76 ? -0.161 2.772 -2.558 1.00 96.75 76 PHE A O 1
ATOM 605 N N . GLY A 1 77 ? 0.981 4.697 -2.332 1.00 96.56 77 GLY A N 1
ATOM 606 C CA . GLY A 1 77 ? 1.729 4.586 -3.580 1.00 96.56 77 GLY A CA 1
ATOM 607 C C . GLY A 1 77 ? 3.217 4.349 -3.352 1.00 96.56 77 GLY A C 1
ATOM 608 O O . GLY A 1 77 ? 3.871 5.128 -2.664 1.00 96.56 77 GLY A O 1
ATOM 609 N N . PHE A 1 78 ? 3.762 3.320 -3.99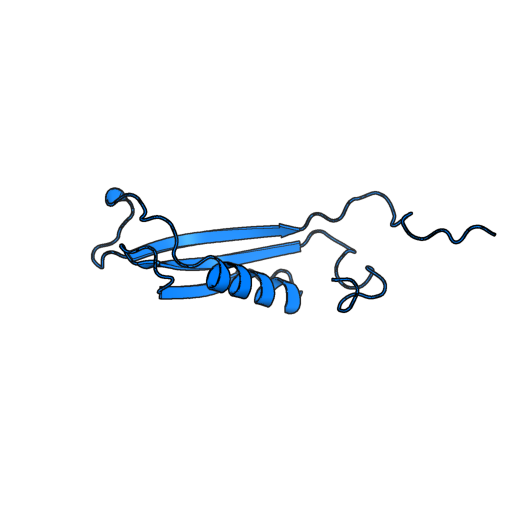3 1.00 95.06 78 PHE A N 1
ATOM 610 C CA . PHE A 1 78 ? 5.198 3.096 -4.118 1.00 95.06 78 PHE A CA 1
ATOM 611 C C . PHE A 1 78 ? 5.674 3.655 -5.452 1.00 95.06 78 PHE A C 1
ATOM 613 O O . PHE A 1 78 ? 5.308 3.130 -6.504 1.00 95.06 78 PHE A O 1
ATOM 620 N N . TYR A 1 79 ? 6.488 4.708 -5.403 1.00 93.75 79 TYR A N 1
ATOM 621 C CA . TYR A 1 79 ? 7.131 5.288 -6.577 1.00 93.75 79 TYR A CA 1
ATOM 622 C C . TYR A 1 79 ? 8.589 4.844 -6.641 1.00 93.75 79 TYR A C 1
ATOM 624 O O . TYR A 1 79 ? 9.361 5.092 -5.716 1.00 93.75 79 TYR A O 1
ATOM 632 N N . LEU A 1 80 ? 8.957 4.178 -7.730 1.00 89.94 80 LEU A N 1
ATOM 633 C CA . LEU A 1 80 ? 10.332 3.831 -8.049 1.00 89.94 80 LEU A CA 1
ATOM 634 C C . LEU A 1 80 ? 10.765 4.693 -9.228 1.00 89.94 80 LEU A C 1
ATOM 636 O O . LEU A 1 80 ? 10.360 4.447 -10.366 1.00 89.94 80 LEU A O 1
ATOM 640 N N . GLU A 1 81 ? 11.579 5.698 -8.926 1.00 86.69 81 GLU A N 1
ATOM 641 C CA . GLU A 1 81 ? 12.226 6.532 -9.928 1.00 86.69 81 GLU A CA 1
ATOM 642 C C . GLU A 1 81 ? 13.438 5.801 -10.507 1.00 86.69 81 GLU A C 1
ATOM 644 O O . GLU A 1 81 ? 14.274 5.261 -9.777 1.00 86.69 81 GLU A O 1
ATOM 649 N N . VAL A 1 82 ? 13.535 5.801 -11.831 1.00 81.31 82 VAL A N 1
ATOM 650 C CA . VAL A 1 82 ? 14.729 5.384 -12.551 1.00 81.31 82 VAL A CA 1
ATOM 651 C C . VAL A 1 82 ? 15.527 6.645 -12.878 1.00 81.31 82 VAL A C 1
ATOM 653 O O . VAL A 1 82 ? 15.046 7.483 -13.646 1.00 81.31 82 VAL A O 1
ATOM 656 N N . PRO A 1 83 ? 16.763 6.791 -12.367 1.00 73.00 83 PRO A N 1
ATOM 657 C CA . PRO A 1 83 ? 17.604 7.927 -12.712 1.00 73.00 83 PRO A CA 1
ATOM 658 C C . PRO A 1 83 ? 17.773 8.042 -14.231 1.00 73.00 83 PRO A C 1
ATOM 660 O O . PRO A 1 83 ? 18.268 7.129 -14.893 1.00 73.00 83 PRO A O 1
ATOM 663 N N . ARG A 1 84 ? 17.387 9.191 -14.796 1.00 63.47 84 ARG A N 1
ATOM 664 C CA . ARG A 1 84 ? 17.657 9.540 -16.199 1.00 63.47 84 ARG A CA 1
ATOM 665 C C . ARG A 1 84 ? 19.109 9.987 -16.345 1.00 63.47 84 ARG A C 1
ATOM 667 O O . ARG A 1 84 ? 19.417 11.157 -16.519 1.00 63.47 84 ARG A O 1
ATOM 674 N N . GLY A 1 85 ? 19.999 9.020 -16.229 1.00 58.41 85 GLY A N 1
ATOM 675 C CA . GLY A 1 85 ? 21.433 9.132 -16.430 1.00 58.41 85 GLY A CA 1
ATOM 676 C C . GLY A 1 85 ?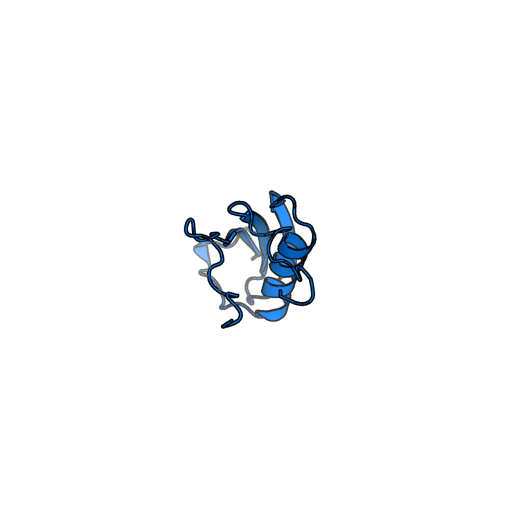 21.928 7.703 -16.480 1.00 58.41 85 GLY A C 1
ATOM 677 O O . GLY A 1 85 ? 21.727 6.974 -15.515 1.00 58.41 85 GLY A O 1
ATOM 678 N N . GLY A 1 86 ? 22.426 7.286 -17.645 1.00 50.62 86 GLY A N 1
ATOM 679 C CA . GLY A 1 86 ? 22.708 5.890 -17.959 1.00 50.62 86 GLY A CA 1
ATOM 680 C C . GLY A 1 86 ? 23.416 5.153 -16.828 1.00 50.62 86 GLY A C 1
ATOM 681 O O . GLY A 1 86 ? 24.168 5.739 -16.054 1.00 50.62 86 GLY A O 1
ATOM 682 N N . LEU A 1 87 ? 23.149 3.856 -16.758 1.00 55.38 87 LEU A N 1
ATOM 683 C CA . LEU A 1 87 ? 23.767 2.883 -15.870 1.00 55.38 87 LEU A CA 1
ATOM 684 C C . LEU A 1 87 ? 25.300 2.845 -16.087 1.00 55.38 87 LEU A C 1
ATOM 686 O O . LEU A 1 87 ? 25.846 1.870 -16.583 1.00 55.38 87 LEU A O 1
ATOM 690 N N . ASP A 1 88 ? 26.031 3.891 -15.698 1.00 57.38 88 ASP A N 1
ATOM 691 C CA . ASP A 1 88 ? 27.501 3.966 -15.725 1.00 57.38 88 ASP A CA 1
ATOM 692 C C . ASP A 1 88 ? 28.098 3.230 -14.505 1.00 57.38 88 ASP A C 1
ATOM 694 O O . ASP A 1 88 ? 29.190 3.524 -14.029 1.00 57.38 88 ASP A O 1
ATOM 698 N N . LEU A 1 89 ? 27.357 2.256 -13.962 1.00 56.09 89 LEU A N 1
ATOM 699 C CA . LEU A 1 89 ? 27.753 1.450 -12.808 1.00 56.09 89 LEU A CA 1
ATOM 700 C C . LEU A 1 89 ? 28.593 0.223 -13.194 1.00 56.09 89 LEU A C 1
ATOM 702 O O . LEU A 1 89 ? 29.068 -0.474 -12.301 1.00 56.09 89 LEU A O 1
ATOM 706 N N . PHE A 1 90 ? 28.823 -0.032 -14.490 1.00 58.41 90 PHE A N 1
ATOM 707 C CA . PHE A 1 90 ? 29.647 -1.154 -14.960 1.00 58.41 90 PHE A CA 1
ATOM 708 C C . PHE A 1 90 ? 30.476 -0.805 -16.200 1.00 58.41 90 PHE A C 1
ATOM 710 O O . PHE A 1 90 ? 30.287 -1.372 -17.273 1.00 58.41 90 PHE A O 1
ATOM 717 N N . ARG A 1 91 ? 31.456 0.087 -16.053 1.00 57.97 91 ARG A N 1
ATOM 718 C CA . ARG A 1 91 ? 32.625 0.075 -16.942 1.00 57.97 91 ARG A CA 1
ATOM 719 C C . ARG A 1 91 ? 33.693 -0.834 -16.323 1.00 57.97 91 ARG A C 1
ATOM 721 O O . ARG A 1 91 ? 34.304 -0.420 -15.340 1.00 57.97 91 ARG A O 1
ATOM 728 N N . PRO A 1 92 ? 33.938 -2.058 -16.832 1.00 46.84 92 PRO A N 1
ATOM 729 C CA . PRO A 1 92 ? 35.164 -2.757 -16.479 1.00 46.84 92 PRO A CA 1
ATOM 730 C C . PRO A 1 92 ? 36.334 -1.939 -17.035 1.00 46.84 92 PRO A C 1
ATOM 732 O O . PRO A 1 92 ? 36.342 -1.584 -18.217 1.00 46.84 92 PRO A O 1
ATOM 735 N N . ALA A 1 93 ? 37.284 -1.593 -16.167 1.00 50.94 93 ALA A N 1
ATOM 736 C CA . ALA A 1 93 ? 38.549 -1.008 -16.586 1.00 50.94 93 ALA A CA 1
ATOM 737 C C . ALA A 1 93 ? 39.186 -1.941 -17.629 1.00 50.94 93 ALA A C 1
ATOM 739 O O . ALA A 1 93 ? 39.305 -3.144 -17.386 1.00 50.94 93 ALA A O 1
ATOM 740 N N . ARG A 1 94 ? 39.497 -1.391 -18.807 1.00 49.22 94 ARG A N 1
ATOM 741 C CA . ARG A 1 94 ? 40.369 -2.049 -19.783 1.00 49.22 94 ARG A CA 1
ATOM 742 C C . ARG A 1 94 ? 41.803 -2.028 -19.284 1.00 49.22 94 ARG A C 1
ATOM 744 O O . ARG A 1 94 ? 42.176 -0.999 -18.678 1.00 49.22 94 ARG A O 1
#